Protein AF-A0A960G243-F1 (afdb_monomer)

Foldseek 3Di:
DDDDPVQVVVCVVLQKHKDACPPHDQKIKIKGFQDDVVDGPDIFMDMDGCVVCPVCNCVPCVVVRNVVSVVVNVVVVD

Nearest PDB structures (foldseek):
  5tjj-assembly1_B  TM=8.384E-01  e=1.569E-03  Alicyclobacillus acidocaldarius subsp. acidocaldarius DSM 446
  5y6i-assembly1_A  TM=7.389E-01  e=5.266E-03  Pseudomonas aeruginosa
  5whm-assembly1_A  TM=7.290E-01  e=1.768E-02  Brucella abortus
  5whm-assembly2_D  TM=7.291E-01  e=2.475E-02  Brucella abortus
  5whm-assembly1_C  TM=7.287E-01  e=3.028E-02  Brucella abortus

Solvent-accessible surface area (backbone atoms only — not comparable to full-atom values): 4408 Å² total; per-residue (Å²): 139,83,83,50,70,66,59,53,52,49,25,66,73,71,53,40,47,67,49,64,47,76,90,44,84,58,35,17,30,29,34,7,63,17,50,52,85,98,40,75,78,50,67,35,70,55,74,42,47,26,91,81,39,37,96,54,28,47,84,74,44,42,67,64,31,36,53,51,11,53,49,52,20,54,76,72,67,98

Secondary structure (DSSP, 8-state):
-PPPHHHHHHHHHHT-EEEESSSSTTEEEEEEEEEETTEEEEEEEEEEEHHHH-S-HHHHHHHHHHHHHHHHHHHTT-

Structure (mmCIF, N/CA/C/O backbone):
data_AF-A0A960G243-F1
#
_entry.id   AF-A0A960G243-F1
#
loop_
_atom_site.group_PDB
_atom_site.id
_atom_site.type_symbol
_atom_site.label_atom_id
_atom_site.label_alt_id
_atom_site.label_comp_id
_atom_site.label_asym_id
_atom_site.label_entity_id
_atom_site.label_seq_id
_atom_site.pdbx_PDB_ins_code
_atom_site.Cartn_x
_atom_site.Cartn_y
_atom_site.Cartn_z
_atom_site.occupancy
_atom_site.B_iso_or_equiv
_atom_site.auth_seq_id
_atom_site.auth_comp_id
_atom_site.auth_asym_id
_atom_site.auth_atom_id
_atom_site.pdbx_PDB_model_num
ATOM 1 N N . SER A 1 1 ? 11.244 16.025 -1.199 1.00 50.03 1 SER A N 1
ATOM 2 C CA . SER A 1 1 ? 10.233 15.452 -2.104 1.00 50.03 1 SER A CA 1
ATOM 3 C C . SER A 1 1 ? 8.871 15.943 -1.693 1.00 50.03 1 SER A C 1
ATOM 5 O O . SER A 1 1 ? 8.435 15.604 -0.601 1.00 50.03 1 SER A O 1
ATOM 7 N N . GLU A 1 2 ? 8.232 16.760 -2.522 1.00 58.94 2 GLU A N 1
ATOM 8 C CA . GLU A 1 2 ? 6.845 17.176 -2.311 1.00 58.94 2 GLU A CA 1
ATOM 9 C C . GLU A 1 2 ? 5.930 16.315 -3.182 1.00 58.94 2 GLU A C 1
ATOM 11 O O . GLU A 1 2 ? 6.198 16.108 -4.365 1.00 58.94 2 GLU A O 1
ATOM 16 N N . PHE A 1 3 ? 4.869 15.771 -2.589 1.00 71.88 3 PHE A N 1
ATOM 17 C CA . PHE A 1 3 ? 3.825 15.079 -3.337 1.00 71.88 3 PHE A CA 1
ATOM 18 C C . PHE A 1 3 ? 2.908 16.127 -3.972 1.00 71.88 3 PHE A C 1
ATOM 20 O O . PHE A 1 3 ? 2.394 16.997 -3.270 1.00 71.88 3 PHE A O 1
ATOM 27 N N . SER A 1 4 ? 2.685 16.059 -5.288 1.00 83.50 4 SER A N 1
ATOM 28 C CA . SER A 1 4 ? 1.801 17.016 -5.959 1.00 83.50 4 SER A CA 1
ATOM 29 C C . SER A 1 4 ? 0.347 16.832 -5.512 1.00 83.50 4 SER A C 1
ATOM 31 O O . SER A 1 4 ? -0.103 15.716 -5.235 1.00 83.50 4 SER A O 1
ATOM 33 N N . ALA A 1 5 ? -0.426 17.922 -5.489 1.00 86.44 5 ALA A N 1
ATOM 34 C CA . ALA A 1 5 ? -1.859 17.866 -5.187 1.00 86.44 5 ALA A CA 1
A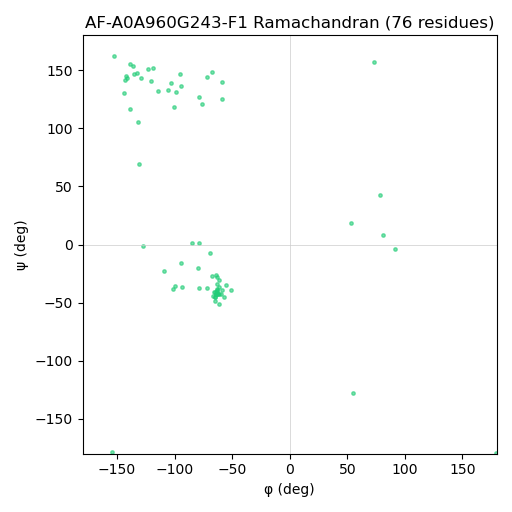TOM 35 C C . ALA A 1 5 ? -2.603 16.891 -6.118 1.00 86.44 5 ALA A C 1
ATOM 37 O O . ALA A 1 5 ? -3.504 16.176 -5.685 1.00 86.44 5 ALA A O 1
ATOM 38 N N . GLN A 1 6 ? -2.171 16.802 -7.379 1.00 86.19 6 GLN A N 1
ATOM 39 C CA . GLN A 1 6 ? -2.698 15.851 -8.352 1.00 86.19 6 GLN A CA 1
ATOM 40 C C . GLN A 1 6 ? -2.408 14.396 -7.960 1.00 86.19 6 GLN A C 1
ATOM 42 O O . GLN A 1 6 ? -3.315 13.566 -8.010 1.00 86.19 6 GLN A O 1
ATOM 47 N N . ALA A 1 7 ? -1.181 14.086 -7.530 1.00 84.19 7 ALA A N 1
ATOM 48 C CA . ALA A 1 7 ? -0.823 12.744 -7.077 1.00 84.19 7 ALA A CA 1
ATOM 49 C C . ALA A 1 7 ? -1.635 12.342 -5.836 1.00 84.19 7 ALA A C 1
ATOM 51 O O . ALA A 1 7 ? -2.167 11.235 -5.773 1.00 84.19 7 ALA A O 1
ATOM 52 N N . LEU A 1 8 ? -1.805 13.258 -4.879 1.00 85.12 8 LEU A N 1
ATOM 53 C CA . LEU A 1 8 ? -2.630 13.021 -3.693 1.00 85.12 8 LEU A CA 1
ATOM 54 C C . LEU A 1 8 ? -4.113 12.836 -4.043 1.00 85.12 8 LEU A C 1
ATOM 56 O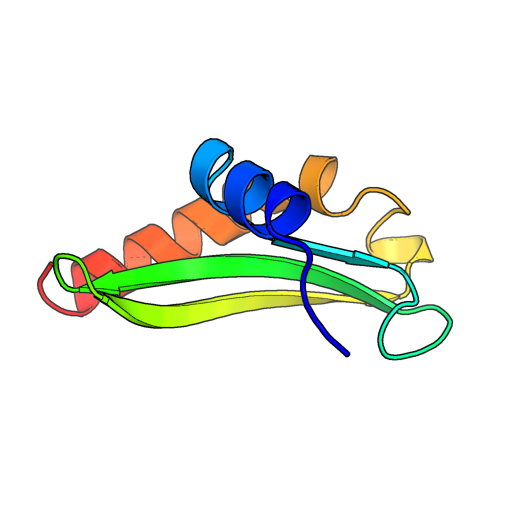 O . LEU A 1 8 ? -4.767 11.955 -3.484 1.00 85.12 8 LEU A O 1
ATOM 60 N N . ALA A 1 9 ? -4.649 13.629 -4.974 1.00 87.62 9 ALA A N 1
ATOM 61 C CA . ALA A 1 9 ? -6.023 13.485 -5.448 1.00 87.62 9 ALA A CA 1
ATOM 62 C C . ALA A 1 9 ? -6.246 12.133 -6.141 1.00 87.62 9 ALA A C 1
ATOM 64 O O . ALA A 1 9 ? -7.268 11.482 -5.927 1.00 87.62 9 ALA A O 1
ATOM 65 N N . GLU A 1 10 ? -5.275 11.674 -6.929 1.00 88.88 10 GLU A N 1
ATOM 66 C CA . GLU A 1 10 ? -5.328 10.358 -7.554 1.00 88.88 10 GLU A CA 1
ATOM 67 C C . GLU A 1 10 ? -5.296 9.231 -6.518 1.00 88.88 10 GLU A C 1
ATOM 69 O O . GLU A 1 10 ? -6.124 8.324 -6.599 1.00 88.88 10 GLU A O 1
ATOM 74 N N . VAL A 1 11 ? -4.404 9.309 -5.523 1.00 90.62 11 VAL A N 1
ATOM 75 C CA . VAL A 1 11 ? -4.341 8.340 -4.417 1.00 90.62 11 VAL A CA 1
ATOM 76 C C . VAL A 1 11 ? -5.674 8.271 -3.675 1.00 90.62 11 VAL A C 1
ATOM 78 O O . VAL A 1 11 ? -6.178 7.175 -3.450 1.00 90.62 11 VAL A O 1
ATOM 81 N N . ARG A 1 12 ? -6.288 9.420 -3.360 1.00 87.88 12 ARG A N 1
ATOM 82 C CA . ARG A 1 12 ? -7.610 9.477 -2.713 1.00 87.88 12 ARG A CA 1
ATOM 83 C C . ARG A 1 12 ? -8.702 8.843 -3.570 1.00 87.88 12 ARG A C 1
ATOM 85 O O . ARG A 1 12 ? -9.524 8.106 -3.044 1.00 87.88 12 ARG A O 1
ATOM 92 N N . ARG A 1 13 ? -8.699 9.102 -4.881 1.00 89.44 13 ARG A N 1
ATOM 93 C CA . ARG A 1 13 ? -9.696 8.551 -5.810 1.00 89.44 13 ARG A CA 1
ATOM 94 C C . ARG A 1 13 ? -9.590 7.033 -5.944 1.00 89.44 13 ARG A C 1
ATOM 96 O O . ARG A 1 13 ? -10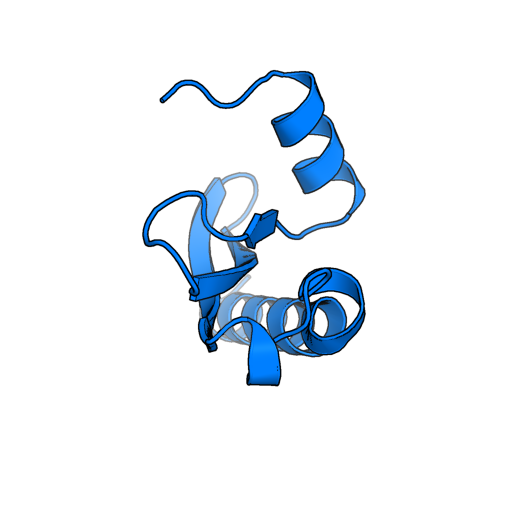.615 6.371 -6.038 1.00 89.44 13 ARG A O 1
ATOM 103 N N . ARG A 1 14 ? -8.371 6.489 -6.013 1.00 92.44 14 ARG A N 1
ATOM 104 C CA . ARG A 1 14 ? -8.145 5.052 -6.257 1.00 92.44 14 ARG A CA 1
ATOM 105 C C . ARG A 1 14 ? -7.977 4.217 -4.985 1.00 92.44 14 ARG A C 1
ATOM 107 O O . ARG A 1 14 ? -8.058 3.000 -5.066 1.00 92.44 14 ARG A O 1
ATOM 114 N N . GLY A 1 15 ? -7.729 4.848 -3.838 1.00 93.88 15 GLY A N 1
ATOM 115 C CA . GLY A 1 15 ? -7.555 4.177 -2.547 1.00 93.88 15 GLY A CA 1
ATOM 116 C C . GLY A 1 15 ? -6.165 3.577 -2.307 1.00 93.88 15 GLY A C 1
ATOM 117 O O . GLY A 1 15 ? -5.971 2.877 -1.323 1.00 93.88 15 GLY A O 1
ATOM 118 N N . TRP A 1 16 ? -5.184 3.842 -3.173 1.00 95.31 16 TRP A N 1
ATOM 119 C CA . TRP A 1 16 ? -3.821 3.309 -3.053 1.00 95.31 16 TRP A CA 1
ATOM 120 C C . TRP A 1 16 ? -2.785 4.233 -3.704 1.00 95.31 16 TRP A C 1
ATOM 122 O O . TRP A 1 16 ? -3.104 5.092 -4.526 1.00 95.31 16 TRP A O 1
ATOM 132 N N . ALA A 1 17 ? -1.518 4.061 -3.347 1.00 94.50 17 ALA A N 1
ATOM 133 C CA . ALA A 1 17 ? -0.360 4.742 -3.911 1.00 94.50 17 ALA A CA 1
ATOM 134 C C . ALA A 1 17 ? 0.593 3.729 -4.550 1.00 94.50 17 ALA A C 1
ATOM 136 O O . ALA A 1 17 ? 0.645 2.579 -4.128 1.00 94.50 17 ALA A O 1
ATOM 137 N N . GLN A 1 18 ? 1.354 4.148 -5.558 1.00 92.81 18 GLN A N 1
ATOM 138 C CA . GLN A 1 18 ? 2.462 3.354 -6.084 1.00 92.81 18 GLN A CA 1
ATOM 139 C C . GLN A 1 18 ? 3.677 4.239 -6.316 1.00 92.81 18 GLN A C 1
ATOM 141 O O . GLN A 1 18 ? 3.510 5.426 -6.587 1.00 92.81 18 GLN A O 1
ATOM 146 N N . SER A 1 19 ? 4.859 3.633 -6.267 1.00 88.06 19 SER A N 1
ATOM 147 C CA . SER A 1 19 ? 6.125 4.259 -6.642 1.00 88.06 19 SER A CA 1
ATOM 148 C C . SER A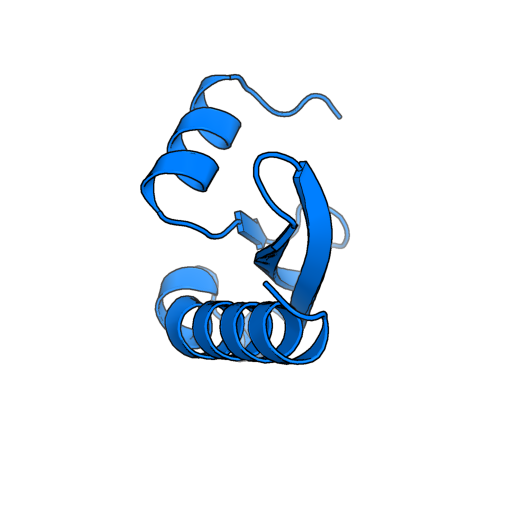 1 19 ? 6.946 3.302 -7.505 1.00 88.06 19 SER A C 1
ATOM 150 O O . SER A 1 19 ? 6.860 2.082 -7.341 1.00 88.06 19 SER A O 1
ATOM 152 N N . VAL A 1 20 ? 7.722 3.838 -8.450 1.00 85.00 20 VAL A N 1
ATOM 153 C CA . VAL A 1 20 ? 8.608 3.050 -9.324 1.00 85.00 20 VAL A CA 1
ATOM 154 C C . VAL A 1 20 ? 9.925 3.787 -9.489 1.00 85.00 20 VAL A C 1
ATOM 156 O O . VAL A 1 20 ? 9.949 4.883 -10.036 1.00 85.00 20 VAL A O 1
ATOM 159 N N . ALA A 1 21 ? 11.017 3.181 -9.026 1.00 81.25 21 ALA A N 1
ATOM 160 C CA . ALA A 1 21 ? 12.362 3.757 -9.027 1.00 81.25 21 ALA A CA 1
ATOM 161 C C . ALA A 1 21 ? 12.470 5.148 -8.362 1.00 81.25 21 ALA A C 1
ATOM 163 O O . ALA A 1 21 ? 13.436 5.866 -8.595 1.00 81.25 21 ALA A O 1
ATOM 164 N N . GLU A 1 22 ? 11.490 5.539 -7.537 1.00 72.88 22 GLU A N 1
ATOM 165 C CA . GLU A 1 22 ? 11.443 6.871 -6.917 1.00 72.88 22 GLU A CA 1
ATOM 166 C C . GLU A 1 22 ? 12.377 6.990 -5.708 1.00 72.88 22 GLU A C 1
ATOM 168 O O . GLU A 1 22 ? 12.964 8.043 -5.478 1.00 72.88 22 GLU A O 1
ATOM 173 N N . ARG A 1 23 ? 12.488 5.917 -4.913 1.00 67.12 23 ARG A N 1
ATOM 174 C CA . ARG A 1 23 ? 13.330 5.864 -3.705 1.00 67.12 23 ARG A CA 1
ATOM 175 C C . ARG A 1 23 ? 14.644 5.131 -3.929 1.00 67.12 23 ARG A C 1
ATOM 177 O O . ARG A 1 23 ? 15.668 5.544 -3.402 1.00 67.12 23 ARG A O 1
ATOM 184 N N . GLU A 1 24 ? 14.600 4.057 -4.706 1.00 75.38 24 GLU A N 1
ATOM 185 C CA . GLU A 1 24 ? 15.751 3.220 -5.018 1.00 75.38 24 GLU A CA 1
ATOM 186 C C . GLU A 1 24 ? 15.625 2.737 -6.460 1.00 75.38 24 GLU A C 1
ATOM 188 O O . GLU A 1 24 ? 14.565 2.255 -6.878 1.00 75.38 24 GLU A O 1
ATOM 193 N N . ALA A 1 25 ? 16.697 2.895 -7.236 1.00 78.88 25 ALA A N 1
ATOM 194 C CA . ALA A 1 25 ? 16.723 2.457 -8.621 1.00 78.88 25 ALA A CA 1
ATOM 195 C C . ALA A 1 25 ? 16.453 0.948 -8.688 1.00 78.88 25 ALA A C 1
ATOM 197 O O . ALA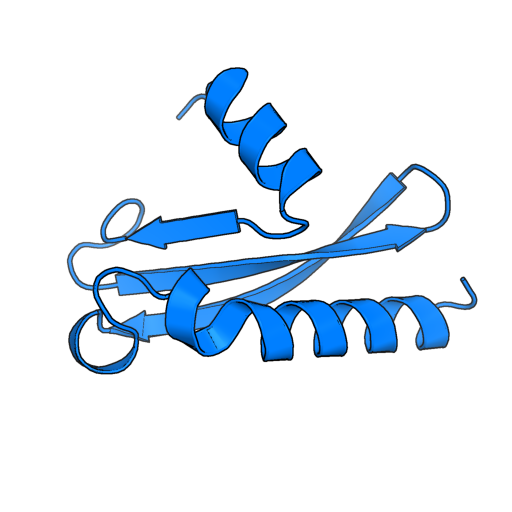 A 1 25 ? 17.135 0.153 -8.051 1.00 78.88 25 ALA A O 1
ATOM 198 N N . GLY A 1 26 ? 15.445 0.550 -9.464 1.00 83.81 26 GLY A N 1
ATOM 199 C CA . GLY A 1 26 ? 15.086 -0.860 -9.613 1.00 83.81 26 GLY A CA 1
ATOM 200 C C . GLY A 1 26 ? 14.027 -1.374 -8.636 1.00 83.81 26 GLY A C 1
ATOM 201 O O . GLY A 1 26 ? 13.594 -2.510 -8.806 1.00 83.81 26 GLY A O 1
ATOM 202 N N . VAL A 1 27 ? 13.548 -0.572 -7.677 1.00 86.75 27 VAL A N 1
ATOM 203 C CA . VAL A 1 27 ? 12.479 -0.971 -6.742 1.00 86.75 27 VAL A CA 1
ATOM 204 C C . VAL A 1 27 ? 11.146 -0.338 -7.133 1.00 86.75 27 VAL A C 1
ATOM 206 O O . VAL A 1 27 ? 11.077 0.833 -7.502 1.00 86.75 27 VAL A O 1
ATOM 209 N N . ALA A 1 28 ? 10.070 -1.111 -7.033 1.00 91.81 28 ALA A N 1
ATOM 210 C CA . ALA A 1 28 ? 8.706 -0.614 -7.111 1.00 91.81 28 ALA A CA 1
ATOM 211 C C . ALA A 1 28 ? 7.921 -1.002 -5.858 1.00 91.81 28 ALA A C 1
ATOM 213 O O . ALA A 1 28 ? 8.177 -2.038 -5.239 1.00 91.81 28 ALA A O 1
ATOM 214 N N . SER A 1 29 ? 6.942 -0.174 -5.509 1.00 91.94 29 SER A N 1
ATOM 215 C CA . SER A 1 29 ? 6.034 -0.431 -4.399 1.00 91.94 29 SER A CA 1
ATOM 216 C C . SER A 1 29 ? 4.600 -0.055 -4.738 1.00 91.94 29 SER A C 1
ATOM 218 O O . SER A 1 29 ? 4.338 0.814 -5.573 1.00 91.94 29 SER A O 1
ATOM 220 N N . VAL A 1 30 ? 3.669 -0.703 -4.047 1.00 95.62 30 VAL A N 1
ATOM 221 C CA . VAL A 1 30 ? 2.269 -0.290 -3.940 1.00 95.62 30 VAL A CA 1
ATOM 222 C C . VAL A 1 30 ? 1.889 -0.263 -2.462 1.00 95.62 30 VAL A C 1
ATOM 224 O O . VAL A 1 30 ? 2.374 -1.084 -1.678 1.00 95.62 30 VAL A O 1
ATOM 227 N N . SER A 1 31 ? 1.064 0.701 -2.068 1.00 96.25 31 SER A N 1
ATOM 228 C CA . SER A 1 31 ? 0.644 0.887 -0.681 1.00 96.25 31 SER A CA 1
ATOM 229 C C . SER A 1 31 ? -0.818 1.302 -0.595 1.00 96.25 31 SER A C 1
ATOM 231 O O . SER A 1 31 ? -1.266 2.118 -1.398 1.00 96.25 31 SER A O 1
ATOM 233 N N . ALA A 1 32 ? -1.542 0.816 0.409 1.00 96.56 32 ALA A N 1
ATOM 234 C CA . ALA A 1 32 ? -2.895 1.258 0.733 1.00 96.56 32 ALA A CA 1
ATOM 235 C C . ALA A 1 32 ? -2.948 1.818 2.166 1.00 96.56 32 ALA A C 1
ATOM 237 O O . ALA A 1 32 ? -2.278 1.283 3.055 1.00 96.56 32 ALA A O 1
ATOM 238 N N . PRO A 1 33 ? -3.698 2.908 2.400 1.00 95.44 33 PRO A N 1
ATOM 239 C CA . PRO A 1 33 ? -3.875 3.487 3.725 1.00 95.44 33 PRO A CA 1
ATOM 240 C C . PRO A 1 33 ? -4.773 2.607 4.601 1.00 95.44 33 PRO A C 1
ATOM 242 O O . PRO A 1 33 ? -5.757 2.052 4.125 1.00 95.44 33 PRO A O 1
ATOM 245 N N . VAL A 1 34 ? -4.458 2.548 5.892 1.00 95.25 34 VAL A N 1
ATOM 246 C CA . VAL A 1 34 ? -5.323 2.011 6.947 1.00 95.25 34 VAL A CA 1
ATOM 247 C C . VAL A 1 34 ? -5.971 3.197 7.654 1.00 95.25 34 VAL A C 1
ATOM 249 O O . VAL A 1 34 ? -5.275 4.045 8.226 1.00 95.25 34 VAL A O 1
ATOM 252 N N . TRP A 1 35 ? -7.297 3.262 7.604 1.00 92.56 35 TRP A N 1
ATOM 253 C CA . TRP A 1 35 ? -8.104 4.328 8.196 1.00 92.56 35 TRP A CA 1
ATOM 254 C C . TRP A 1 35 ? -8.623 3.990 9.599 1.00 92.56 35 TRP A C 1
ATOM 256 O O . TRP A 1 35 ? -8.973 2.851 9.890 1.00 92.56 35 TRP A O 1
ATOM 266 N N . SER A 1 36 ? -8.731 5.013 10.441 1.00 92.12 36 SER A N 1
ATOM 267 C CA . SER A 1 36 ? -9.518 5.023 11.674 1.00 92.12 36 SER A CA 1
ATOM 268 C C . SER A 1 36 ? -10.336 6.315 11.671 1.00 92.12 36 SER A C 1
ATOM 270 O O . SER A 1 36 ? -9.781 7.414 11.786 1.00 92.12 36 SER A O 1
ATOM 272 N N . GLY A 1 37 ? -11.642 6.199 11.410 1.00 89.69 37 GLY A N 1
ATOM 273 C CA . GLY A 1 37 ? -12.477 7.345 11.043 1.00 89.69 37 GLY A CA 1
ATOM 274 C C . GLY A 1 37 ? -11.904 8.098 9.833 1.00 89.69 37 GLY A C 1
ATOM 275 O O . GLY A 1 37 ? -11.579 7.504 8.808 1.00 89.69 37 GLY A O 1
ATOM 276 N N . GLU A 1 38 ? -11.725 9.412 9.964 1.00 88.69 38 GLU A N 1
ATOM 277 C CA . GLU A 1 38 ? -11.175 10.276 8.904 1.00 88.69 38 GLU A CA 1
ATOM 278 C C . GLU A 1 38 ? -9.636 10.321 8.870 1.00 88.69 38 GLU A C 1
ATOM 280 O O . GLU A 1 38 ? -9.040 11.032 8.055 1.00 88.69 38 GLU A O 1
ATOM 285 N N . ARG A 1 39 ? -8.962 9.582 9.760 1.00 91.31 39 ARG A N 1
ATOM 286 C CA . ARG A 1 39 ? -7.506 9.631 9.912 1.00 91.31 39 ARG A CA 1
ATOM 287 C C . ARG A 1 39 ? -6.839 8.389 9.334 1.00 91.31 39 ARG A C 1
ATOM 289 O O . ARG A 1 39 ? -7.199 7.266 9.669 1.00 91.31 39 ARG A O 1
ATOM 296 N N . VAL A 1 40 ? -5.788 8.590 8.541 1.00 92.88 40 VAL A N 1
ATOM 297 C CA . VAL A 1 40 ? -4.850 7.512 8.190 1.00 92.88 40 VAL A CA 1
ATOM 298 C C . VAL A 1 40 ? -3.942 7.248 9.389 1.00 92.88 40 VAL A C 1
ATOM 300 O O . VAL A 1 40 ? -3.245 8.157 9.848 1.00 92.88 40 VAL A O 1
ATOM 303 N N . VAL A 1 41 ? -3.950 6.017 9.896 1.00 94.94 41 VAL A N 1
ATOM 304 C CA . VAL A 1 41 ? -3.168 5.604 11.077 1.00 94.94 41 VAL A CA 1
ATOM 305 C C . VAL A 1 41 ? -2.010 4.671 10.730 1.00 94.94 41 VAL A C 1
ATOM 307 O O . VAL A 1 41 ? -1.027 4.623 11.464 1.00 94.94 41 VAL A O 1
ATOM 310 N N . ALA A 1 42 ? -2.089 3.972 9.597 1.00 94.69 42 ALA A N 1
ATOM 311 C CA . ALA A 1 42 ? -1.025 3.117 9.079 1.00 94.69 42 ALA A CA 1
ATOM 312 C C . ALA A 1 42 ? -1.138 2.975 7.551 1.00 94.69 42 ALA A C 1
ATOM 314 O O . ALA A 1 42 ? -2.024 3.554 6.920 1.00 94.69 42 ALA A O 1
ATOM 315 N N . ALA A 1 43 ? -0.241 2.198 6.946 1.00 95.69 43 ALA A N 1
ATOM 316 C CA . ALA A 1 43 ? -0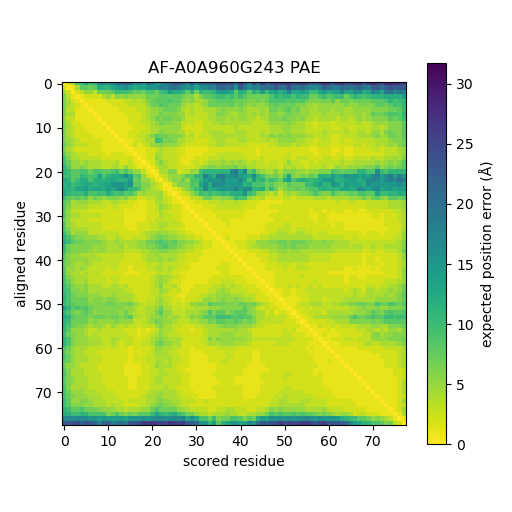.351 1.774 5.557 1.00 95.69 43 ALA A CA 1
ATOM 317 C C . ALA A 1 43 ? 0.163 0.339 5.400 1.00 95.69 43 ALA A C 1
ATOM 319 O O . ALA A 1 43 ? 1.174 -0.026 5.999 1.00 95.69 43 ALA A O 1
ATOM 320 N N . VAL A 1 44 ? -0.508 -0.449 4.564 1.00 96.81 44 VAL A N 1
ATOM 321 C CA . VAL A 1 44 ? -0.024 -1.762 4.119 1.00 96.81 44 VAL A CA 1
ATOM 322 C C . VAL A 1 44 ? 0.709 -1.569 2.800 1.00 96.81 44 VAL A C 1
ATOM 324 O O . VAL A 1 44 ? 0.240 -0.821 1.945 1.00 96.81 44 VAL A O 1
ATOM 327 N N . SER A 1 45 ? 1.870 -2.204 2.628 1.00 95.25 45 SER A N 1
ATOM 328 C CA . SER A 1 45 ? 2.675 -2.066 1.414 1.00 95.25 45 SER A CA 1
ATOM 329 C C . SER A 1 45 ? 3.326 -3.375 0.997 1.00 95.25 45 SER A C 1
ATOM 331 O O . SER A 1 45 ? 3.782 -4.147 1.837 1.00 95.25 45 SER A O 1
ATOM 333 N N . ILE A 1 46 ? 3.426 -3.572 -0.316 1.00 94.31 46 ILE A N 1
ATOM 334 C CA . ILE A 1 46 ? 4.288 -4.578 -0.934 1.00 94.31 46 ILE A CA 1
ATOM 335 C C . ILE A 1 46 ? 5.354 -3.836 -1.737 1.00 94.31 46 ILE A C 1
ATOM 337 O O . ILE A 1 46 ? 5.046 -2.919 -2.502 1.00 94.31 46 ILE A O 1
ATOM 341 N N . SER A 1 47 ? 6.612 -4.234 -1.553 1.00 92.19 47 SER A N 1
ATOM 342 C CA . SER A 1 47 ? 7.769 -3.663 -2.244 1.00 92.19 47 SER A CA 1
ATOM 343 C C . SER A 1 47 ? 8.671 -4.766 -2.785 1.00 92.19 47 SER A C 1
ATOM 345 O O . SER A 1 47 ? 8.806 -5.828 -2.178 1.00 92.19 47 SER A O 1
ATOM 347 N N . GLY A 1 48 ? 9.317 -4.507 -3.917 1.00 91.19 48 GLY A N 1
ATOM 348 C CA . GLY A 1 48 ? 10.289 -5.428 -4.490 1.00 91.19 48 GLY A CA 1
ATOM 349 C C . GLY A 1 48 ? 10.887 -4.931 -5.805 1.00 91.19 48 GLY A C 1
ATOM 350 O O . GLY A 1 48 ? 10.539 -3.848 -6.277 1.00 91.19 48 GLY A O 1
ATOM 351 N N . PRO A 1 49 ? 11.780 -5.719 -6.425 1.00 90.25 49 PRO A N 1
ATOM 352 C CA . PRO A 1 49 ? 12.378 -5.370 -7.707 1.00 90.25 49 PRO A CA 1
ATOM 353 C C . PRO A 1 49 ? 11.319 -5.179 -8.796 1.00 90.25 49 PRO A C 1
ATOM 355 O O . PRO A 1 49 ? 10.384 -5.980 -8.887 1.00 90.25 49 PRO A O 1
ATOM 358 N N . ILE A 1 50 ? 11.492 -4.167 -9.650 1.00 87.56 50 ILE A N 1
ATOM 359 C CA . ILE A 1 50 ? 10.594 -3.830 -10.771 1.00 87.56 50 ILE A CA 1
ATOM 360 C C . ILE A 1 50 ? 10.306 -5.055 -11.640 1.00 87.56 50 ILE A C 1
ATOM 362 O O . ILE A 1 50 ? 9.163 -5.259 -12.040 1.00 87.56 50 ILE A O 1
ATOM 366 N N . ASP A 1 51 ? 11.303 -5.905 -11.879 1.00 87.88 51 ASP A N 1
ATOM 367 C CA . ASP A 1 51 ? 11.151 -7.089 -12.730 1.00 87.88 51 ASP A CA 1
ATOM 368 C C . ASP A 1 51 ? 10.133 -8.095 -12.171 1.00 87.88 51 ASP A C 1
ATOM 370 O O . ASP A 1 51 ? 9.465 -8.797 -12.928 1.00 87.88 51 ASP A O 1
ATOM 374 N N . ARG A 1 52 ? 9.949 -8.132 -10.843 1.00 86.81 52 ARG A N 1
ATOM 375 C CA . ARG A 1 52 ? 8.914 -8.948 -10.184 1.00 86.81 52 ARG A CA 1
ATOM 376 C C . ARG A 1 52 ? 7.625 -8.168 -9.945 1.00 86.81 52 ARG A C 1
ATOM 378 O O . ARG A 1 52 ? 6.533 -8.725 -10.062 1.00 86.81 52 ARG A O 1
ATOM 385 N N . MET A 1 53 ? 7.758 -6.885 -9.622 1.00 87.44 53 MET A N 1
ATOM 386 C CA . MET A 1 53 ? 6.653 -6.003 -9.254 1.00 87.44 53 MET A CA 1
ATOM 387 C C . MET A 1 53 ? 5.857 -5.466 -10.453 1.00 87.44 53 MET A C 1
ATOM 389 O O . MET A 1 53 ? 4.706 -5.083 -10.276 1.00 87.44 53 MET A O 1
ATOM 393 N N . SER A 1 54 ? 6.431 -5.472 -11.662 1.00 85.44 54 SER A N 1
ATOM 394 C CA . SER A 1 54 ? 6.038 -4.661 -12.828 1.00 85.44 54 SER A CA 1
ATOM 395 C C . SER A 1 54 ? 6.423 -3.177 -12.712 1.00 85.44 54 SER A C 1
ATOM 397 O O . SER A 1 54 ? 6.545 -2.614 -11.626 1.00 85.44 54 SER A O 1
ATOM 399 N N . ARG A 1 55 ? 6.535 -2.503 -13.869 1.00 85.12 55 ARG A N 1
AT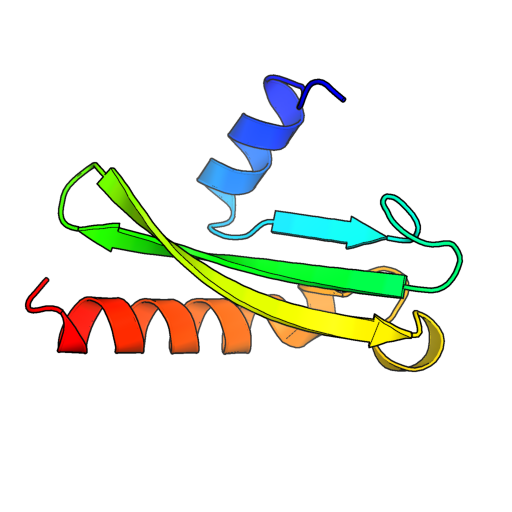OM 400 C CA . ARG A 1 55 ? 6.578 -1.027 -13.979 1.00 85.12 55 ARG A CA 1
ATOM 401 C C . ARG A 1 55 ? 5.235 -0.366 -13.635 1.00 85.12 55 ARG A C 1
ATOM 403 O O . ARG A 1 55 ? 5.143 0.856 -13.590 1.00 85.12 55 ARG A O 1
ATOM 410 N N . ARG A 1 56 ? 4.181 -1.162 -13.440 1.00 87.69 56 ARG A N 1
ATOM 411 C CA . ARG A 1 56 ? 2.852 -0.735 -12.981 1.00 87.69 56 ARG A CA 1
ATOM 412 C C . ARG A 1 56 ? 2.394 -1.644 -11.834 1.00 87.69 56 ARG A C 1
ATOM 414 O O . ARG A 1 56 ? 1.489 -2.454 -12.039 1.00 87.69 56 ARG A O 1
ATOM 421 N N . PRO A 1 57 ? 3.024 -1.560 -10.648 1.00 88.81 57 PRO A N 1
ATOM 422 C CA . PRO A 1 57 ? 2.726 -2.466 -9.537 1.00 88.81 57 PRO A CA 1
ATOM 423 C C . PRO A 1 57 ? 1.271 -2.359 -9.066 1.00 88.81 57 PRO A C 1
ATOM 425 O O . PRO A 1 57 ? 0.683 -3.365 -8.682 1.00 88.81 57 PRO A O 1
ATOM 428 N N . GLY A 1 58 ? 0.647 -1.181 -9.181 1.00 90.62 58 GLY A N 1
ATOM 429 C CA . GLY A 1 58 ? -0.760 -0.983 -8.844 1.00 90.62 58 GLY A CA 1
ATOM 430 C C . GLY A 1 58 ? -1.721 -1.821 -9.688 1.00 90.62 58 GLY A C 1
ATOM 431 O O . GLY A 1 58 ? -2.681 -2.358 -9.159 1.00 90.62 58 GLY A O 1
ATOM 432 N N . THR A 1 59 ? -1.447 -2.035 -10.979 1.00 90.12 59 THR A N 1
ATOM 433 C CA . THR A 1 59 ? -2.292 -2.913 -11.813 1.00 90.12 59 THR A CA 1
ATOM 434 C C . THR A 1 59 ? -2.269 -4.365 -11.333 1.00 90.12 59 THR A C 1
ATOM 436 O O . THR A 1 59 ? -3.217 -5.098 -11.584 1.00 90.12 59 THR A O 1
ATOM 439 N N . ARG A 1 60 ? -1.190 -4.786 -10.665 1.00 91.06 60 ARG A N 1
ATOM 440 C CA . ARG A 1 60 ? -0.983 -6.181 -10.276 1.00 91.06 60 ARG A CA 1
ATOM 441 C C . ARG A 1 60 ? -1.344 -6.483 -8.827 1.00 91.06 60 ARG A C 1
ATOM 443 O O . ARG A 1 60 ? -1.771 -7.593 -8.569 1.00 91.06 60 ARG A O 1
ATOM 450 N N . PHE A 1 61 ? -1.104 -5.542 -7.917 1.00 94.75 61 PHE A N 1
ATOM 451 C CA . PHE A 1 61 ? -1.139 -5.802 -6.475 1.00 94.75 61 PHE A CA 1
ATOM 452 C C . PHE A 1 61 ? -2.047 -4.844 -5.697 1.00 94.75 61 PHE A C 1
ATOM 454 O O . PHE A 1 61 ? -2.117 -4.928 -4.473 1.00 94.75 61 PHE A O 1
ATOM 461 N N . ALA A 1 62 ? -2.684 -3.868 -6.357 1.00 94.69 62 ALA A N 1
ATOM 462 C CA . ALA A 1 62 ? -3.490 -2.888 -5.632 1.00 94.69 62 ALA A CA 1
ATOM 463 C C . ALA A 1 62 ? -4.682 -3.530 -4.919 1.00 94.69 62 ALA A C 1
ATOM 465 O O . ALA A 1 62 ? -4.975 -3.122 -3.802 1.00 94.69 62 ALA A O 1
ATOM 466 N N . ALA A 1 63 ? -5.341 -4.518 -5.533 1.00 95.69 63 ALA A N 1
ATOM 467 C CA . ALA A 1 63 ? -6.498 -5.178 -4.935 1.00 95.69 63 ALA A CA 1
ATOM 468 C C . ALA A 1 63 ? -6.111 -5.867 -3.620 1.00 95.69 63 ALA A C 1
ATOM 470 O O . ALA A 1 63 ? -6.671 -5.570 -2.573 1.00 95.69 63 ALA A O 1
ATOM 471 N N . GLU A 1 64 ? -5.059 -6.680 -3.649 1.00 96.12 64 GLU A N 1
ATOM 472 C CA . GLU A 1 64 ? -4.572 -7.442 -2.504 1.00 96.12 64 GLU A CA 1
ATOM 473 C C . GLU A 1 64 ? -4.083 -6.529 -1.374 1.00 96.12 64 GLU A C 1
ATOM 475 O O . GLU A 1 64 ? -4.324 -6.795 -0.197 1.00 96.12 64 GLU A O 1
ATOM 480 N N . VAL A 1 65 ? -3.407 -5.430 -1.718 1.00 96.69 65 VAL A N 1
ATOM 481 C CA . VAL A 1 65 ? -2.903 -4.470 -0.728 1.00 96.69 65 VAL A CA 1
ATOM 482 C C . VAL A 1 65 ? -4.038 -3.659 -0.102 1.00 96.69 65 VAL A C 1
ATOM 484 O O . VAL A 1 65 ? -4.000 -3.399 1.102 1.00 96.69 65 VAL A O 1
ATOM 487 N N . VAL A 1 66 ? -5.055 -3.284 -0.883 1.00 96.81 66 VAL A N 1
ATOM 488 C CA . VAL A 1 66 ? -6.260 -2.611 -0.374 1.00 96.81 66 VAL A CA 1
ATOM 489 C C . VAL A 1 66 ? -7.069 -3.549 0.519 1.00 96.81 66 VAL A C 1
ATOM 491 O O . VAL A 1 66 ? -7.461 -3.142 1.610 1.00 96.81 66 VAL A O 1
ATOM 494 N N . ASP A 1 67 ? -7.257 -4.805 0.119 1.00 97.31 67 ASP A N 1
ATOM 495 C CA . ASP A 1 67 ? -7.985 -5.799 0.911 1.00 97.31 67 ASP A CA 1
ATOM 496 C C . ASP A 1 67 ? -7.283 -6.082 2.243 1.00 97.31 67 ASP A C 1
ATOM 498 O O . ASP A 1 67 ? -7.926 -6.126 3.297 1.00 97.31 67 ASP A O 1
ATOM 502 N N . ALA A 1 68 ? -5.952 -6.199 2.222 1.00 97.38 68 ALA A N 1
ATOM 503 C CA . ALA A 1 68 ? -5.151 -6.350 3.429 1.00 97.38 68 ALA A CA 1
ATOM 504 C C . ALA A 1 68 ? -5.249 -5.114 4.340 1.00 97.38 68 ALA A C 1
ATOM 506 O O . ALA A 1 68 ? -5.420 -5.260 5.550 1.00 97.38 68 ALA A O 1
ATOM 507 N N . ALA A 1 69 ? -5.199 -3.898 3.783 1.00 96.75 69 ALA A N 1
ATOM 508 C CA . ALA A 1 69 ? -5.400 -2.678 4.564 1.00 96.75 69 ALA A CA 1
ATOM 509 C C . ALA A 1 69 ? -6.802 -2.630 5.188 1.00 96.75 69 ALA A C 1
ATOM 511 O O . ALA A 1 69 ? -6.933 -2.332 6.373 1.00 96.75 69 ALA A O 1
ATOM 512 N N . ALA A 1 70 ? -7.837 -3.008 4.435 1.00 95.56 70 ALA A N 1
ATOM 513 C CA . ALA A 1 70 ? -9.203 -3.089 4.935 1.00 95.56 70 ALA A CA 1
ATOM 514 C C . ALA A 1 70 ? -9.362 -4.142 6.044 1.00 95.56 70 ALA A C 1
ATOM 516 O O . ALA A 1 70 ? -10.142 -3.930 6.971 1.00 95.56 70 ALA A O 1
ATOM 517 N N . GLN A 1 71 ? -8.626 -5.257 5.990 1.00 96.88 71 GLN A N 1
ATOM 518 C CA . GLN A 1 71 ? -8.597 -6.229 7.086 1.00 96.88 71 GLN A CA 1
ATOM 519 C C . GLN A 1 71 ? -7.983 -5.624 8.349 1.00 96.88 71 GLN A C 1
ATOM 521 O O . GLN A 1 71 ? -8.612 -5.676 9.402 1.00 96.88 71 GLN A O 1
ATOM 526 N N . VAL A 1 72 ? -6.827 -4.964 8.233 1.00 95.50 72 VAL A N 1
ATOM 527 C CA . VAL A 1 72 ? -6.194 -4.280 9.373 1.00 95.50 72 VAL A CA 1
ATOM 528 C C . VAL A 1 72 ? -7.127 -3.219 9.967 1.00 95.50 72 VAL A C 1
ATOM 530 O O . VAL A 1 72 ? -7.222 -3.101 11.183 1.00 95.50 72 VAL A O 1
ATOM 533 N N . GLN A 1 73 ? -7.866 -2.476 9.137 1.00 94.62 73 GLN A N 1
ATOM 534 C CA . GLN A 1 73 ? -8.863 -1.509 9.613 1.00 94.62 73 GLN A CA 1
ATOM 535 C C . GLN A 1 73 ? -9.960 -2.156 10.464 1.00 94.62 73 GLN A C 1
ATOM 537 O O . GLN A 1 73 ? -10.338 -1.601 11.492 1.00 94.62 73 GLN A O 1
ATOM 542 N N . ARG A 1 74 ? -10.467 -3.324 10.050 1.00 94.12 74 ARG A N 1
ATOM 543 C CA . ARG A 1 74 ? -11.474 -4.067 10.820 1.00 94.12 74 ARG A CA 1
ATOM 544 C C . ARG A 1 74 ? -10.915 -4.536 12.159 1.00 94.12 74 ARG A C 1
ATOM 546 O O . ARG A 1 74 ? -11.587 -4.393 13.175 1.00 94.12 74 ARG A O 1
ATOM 553 N N . ASP A 1 75 ? -9.681 -5.033 12.167 1.00 92.94 75 ASP A N 1
ATOM 554 C CA . ASP A 1 75 ? -9.029 -5.550 13.376 1.00 92.94 75 ASP A CA 1
ATOM 555 C C . ASP A 1 75 ? -8.734 -4.442 14.403 1.00 92.94 75 ASP A C 1
ATOM 557 O O . ASP A 1 75 ? -8.709 -4.694 15.606 1.00 92.94 75 ASP A O 1
ATOM 561 N N . LEU A 1 76 ? -8.560 -3.200 13.940 1.00 86.25 76 LEU A N 1
ATOM 562 C CA . LEU A 1 76 ? -8.399 -2.015 14.788 1.00 86.25 76 LEU A CA 1
ATOM 563 C C . LEU A 1 76 ? -9.723 -1.481 15.369 1.00 86.25 76 LEU A C 1
ATOM 565 O O . LEU A 1 76 ? -9.699 -0.489 16.096 1.00 86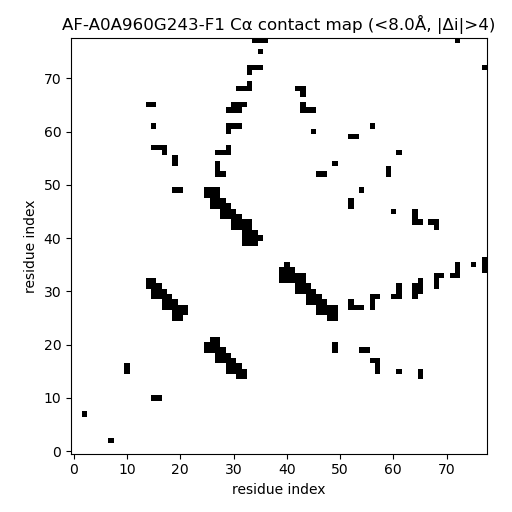.25 76 LEU A O 1
ATOM 569 N N . GLY A 1 77 ? -10.857 -2.135 15.088 1.00 75.25 77 GLY A N 1
ATOM 570 C CA . GLY A 1 77 ? -12.173 -1.746 15.601 1.00 75.25 77 GLY A CA 1
ATOM 571 C C . GLY A 1 77 ?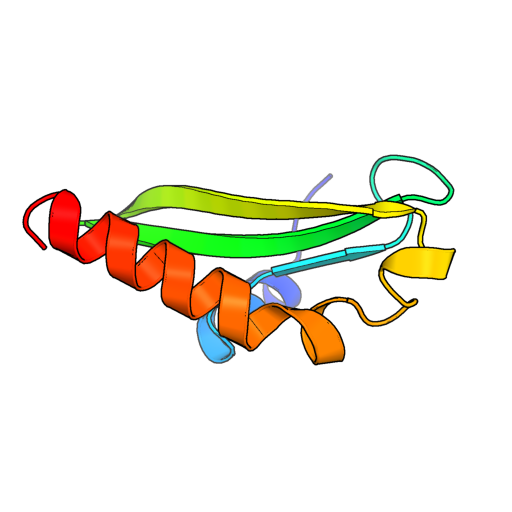 -12.793 -0.569 14.851 1.00 75.25 77 GLY A C 1
ATOM 572 O O . GLY A 1 77 ? -13.293 0.346 15.500 1.00 75.25 77 GLY A O 1
ATOM 573 N N . GLY A 1 78 ? -12.690 -0.587 13.513 1.00 57.47 78 GLY A N 1
ATOM 574 C CA . GLY A 1 78 ? -13.220 0.444 12.610 1.00 57.47 78 GLY A CA 1
ATOM 575 C C . GLY A 1 78 ? -14.619 0.956 12.937 1.00 57.47 78 GLY A C 1
ATOM 576 O O . GLY A 1 78 ? -15.456 0.161 13.419 1.00 57.47 78 GLY A O 1
#

Radius of gyration: 12.82 Å; Cα contacts (8 Å, |Δi|>4): 122; chains: 1; bounding box: 30×27×30 Å

Sequence (78 aa):
SEFSAQALAEVRRRGWAQSVAEREAGVASVSAPVWSGERVVAAVSISGPIDRMSRRPGTRFAAEVVDAAAQVQRDLGG

Mean predicted aligned error: 4.64 Å

pLDDT: mean 88.69, std 9.16, range [50.03, 97.38]